Protein AF-A0A4Y1R4L5-F1 (afdb_monomer)

Sequence (69 aa):
MTLLLGELNKSVRNRAKPEGSIIEAWVQYEALTFCGMYLKDMDTTFNRPQRNNDGGVRNAKLSVFAQSA

pLDDT: mean 78.03, std 10.8, range [56.84, 93.62]

InterPro domains:
  IPR025452 Domain of unknown function DUF4218 [PF13960] (5-52)

Structure (mmCIF, N/CA/C/O backbone):
data_AF-A0A4Y1R4L5-F1
#
_entry.id   AF-A0A4Y1R4L5-F1
#
loop_
_atom_site.group_PDB
_atom_site.id
_atom_site.type_symbol
_atom_site.label_atom_id
_atom_site.label_alt_id
_atom_site.label_comp_id
_atom_site.label_asym_id
_atom_site.label_entity_id
_atom_site.label_seq_id
_atom_site.pdbx_PDB_ins_code
_atom_site.Cartn_x
_atom_site.Cartn_y
_atom_site.Cartn_z
_atom_site.occupancy
_atom_site.B_iso_or_equiv
_atom_site.auth_seq_id
_atom_site.auth_comp_id
_atom_site.auth_asym_id
_atom_site.auth_atom_id
_atom_site.pdbx_PDB_model_num
ATOM 1 N N . MET A 1 1 ? 11.832 1.394 12.350 1.00 56.84 1 MET A N 1
ATOM 2 C CA . MET A 1 1 ? 10.540 0.749 12.685 1.00 56.84 1 MET A CA 1
ATOM 3 C C . MET A 1 1 ? 9.437 1.766 12.988 1.00 56.84 1 MET A C 1
ATOM 5 O O . MET A 1 1 ? 8.353 1.632 12.442 1.00 56.84 1 MET A O 1
ATOM 9 N N . THR A 1 2 ? 9.705 2.823 13.764 1.00 65.00 2 THR A N 1
ATOM 10 C CA . THR A 1 2 ? 8.722 3.879 14.101 1.00 65.00 2 THR A CA 1
ATOM 11 C C . THR A 1 2 ? 8.224 4.703 12.905 1.00 65.00 2 THR A C 1
ATOM 13 O O . THR A 1 2 ? 7.040 5.015 12.844 1.00 65.00 2 THR A O 1
ATOM 16 N N . LEU A 1 3 ? 9.085 5.004 11.923 1.00 73.50 3 LEU A N 1
ATOM 17 C CA . LEU A 1 3 ? 8.699 5.765 10.720 1.00 73.50 3 LEU A CA 1
ATOM 18 C C . LEU A 1 3 ? 7.695 5.011 9.827 1.00 73.50 3 LEU A C 1
ATOM 20 O O . LEU A 1 3 ? 6.731 5.604 9.359 1.00 73.50 3 LEU A O 1
ATOM 24 N N . LEU A 1 4 ? 7.878 3.696 9.648 1.00 81.56 4 LEU A N 1
ATOM 25 C CA . LEU A 1 4 ? 6.994 2.860 8.824 1.00 81.56 4 LEU A CA 1
ATOM 26 C C . LEU A 1 4 ? 5.586 2.774 9.428 1.00 81.56 4 LEU A C 1
ATOM 28 O O . LEU A 1 4 ? 4.595 2.932 8.726 1.00 81.56 4 LEU A O 1
ATOM 32 N N . LEU A 1 5 ? 5.500 2.578 10.747 1.00 82.94 5 LEU A N 1
ATOM 33 C CA . LEU A 1 5 ? 4.220 2.534 11.453 1.00 82.94 5 LEU A CA 1
ATOM 34 C C . LEU A 1 5 ? 3.465 3.868 11.347 1.00 82.94 5 LEU A C 1
ATOM 36 O O . LEU A 1 5 ? 2.247 3.878 11.193 1.00 82.94 5 LEU A O 1
ATOM 40 N N . GLY A 1 6 ? 4.187 4.992 11.390 1.00 84.88 6 GLY A N 1
ATOM 41 C CA . GLY A 1 6 ? 3.617 6.320 11.171 1.00 84.88 6 GLY A CA 1
ATOM 42 C C . GLY A 1 6 ? 2.970 6.471 9.792 1.00 84.88 6 GLY A C 1
ATOM 43 O O . GLY A 1 6 ? 1.878 7.027 9.699 1.00 84.88 6 GLY A O 1
ATOM 44 N N . GLU A 1 7 ? 3.592 5.936 8.740 1.00 84.75 7 GLU A N 1
ATOM 45 C CA . GLU A 1 7 ? 3.021 5.953 7.386 1.00 84.75 7 GLU A CA 1
ATOM 46 C C . GLU A 1 7 ? 1.835 4.994 7.227 1.00 84.75 7 GLU A C 1
ATOM 48 O O . GLU A 1 7 ? 0.810 5.373 6.662 1.00 84.75 7 GLU A O 1
ATOM 53 N N . LEU A 1 8 ? 1.913 3.789 7.795 1.00 86.25 8 LEU A N 1
ATOM 54 C CA . LEU A 1 8 ? 0.805 2.821 7.777 1.00 86.25 8 LEU A CA 1
ATOM 55 C C . LEU A 1 8 ? -0.416 3.315 8.563 1.00 86.25 8 LEU A C 1
ATOM 57 O O . LEU A 1 8 ? -1.553 3.031 8.205 1.00 86.25 8 LEU A O 1
ATOM 61 N N . ASN A 1 9 ? -0.218 4.119 9.607 1.00 84.94 9 ASN A N 1
ATOM 62 C CA . ASN A 1 9 ? -1.335 4.743 10.313 1.00 84.94 9 ASN A CA 1
ATOM 63 C C . ASN A 1 9 ? -2.119 5.723 9.425 1.00 84.94 9 ASN A C 1
ATOM 65 O O . ASN A 1 9 ? -3.327 5.875 9.606 1.00 84.94 9 ASN A O 1
ATOM 69 N N . LYS A 1 10 ? -1.474 6.362 8.438 1.00 85.56 10 LYS A N 1
ATOM 70 C CA . LYS A 1 10 ? -2.155 7.270 7.498 1.00 85.56 10 LYS A CA 1
ATOM 71 C C . LYS A 1 10 ? -3.032 6.523 6.491 1.00 85.56 10 LY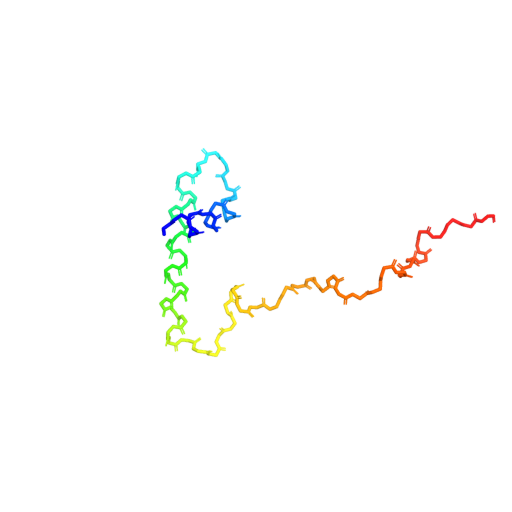S A C 1
ATOM 73 O O . LYS A 1 10 ? -3.960 7.120 5.948 1.00 85.56 10 LYS A O 1
ATOM 78 N N . SER A 1 11 ? -2.768 5.240 6.243 1.00 81.69 11 SER A N 1
ATOM 79 C CA . SER A 1 11 ? -3.575 4.410 5.341 1.00 81.69 11 SER A CA 1
ATOM 80 C C . SER A 1 11 ? -4.766 3.731 6.029 1.00 81.69 11 SER A C 1
ATOM 82 O O . SER A 1 11 ? -5.612 3.160 5.336 1.00 81.69 11 SER A O 1
ATOM 84 N N . VAL A 1 12 ? -4.909 3.850 7.356 1.00 87.44 12 VAL A N 1
ATOM 85 C CA . VAL A 1 12 ? -6.068 3.344 8.111 1.00 87.44 12 VAL A CA 1
ATOM 86 C C . VAL A 1 12 ? -7.329 4.130 7.749 1.00 87.44 12 VAL A C 1
ATOM 88 O O . VAL A 1 12 ? -7.574 5.233 8.241 1.00 87.44 12 VAL A O 1
ATOM 91 N N . ARG A 1 13 ? -8.177 3.535 6.903 1.00 82.31 13 ARG A N 1
ATOM 92 C CA . ARG A 1 13 ? -9.489 4.105 6.539 1.00 82.31 13 ARG A CA 1
ATOM 93 C C . ARG A 1 13 ? -10.613 3.622 7.452 1.00 82.31 13 ARG A C 1
ATOM 95 O O . ARG A 1 13 ? -11.573 4.354 7.675 1.00 82.31 13 ARG A O 1
ATOM 102 N N . ASN A 1 14 ? -10.488 2.414 8.008 1.00 85.25 14 ASN A N 1
ATOM 103 C CA . ASN A 1 14 ? -11.472 1.837 8.918 1.00 85.25 14 ASN A CA 1
ATOM 104 C C . ASN A 1 14 ? -11.024 1.966 10.382 1.00 85.25 14 ASN A C 1
ATOM 106 O O . ASN A 1 14 ? -10.279 1.141 10.910 1.00 85.25 14 ASN A O 1
ATOM 110 N N . ARG A 1 15 ? -11.543 2.988 11.070 1.00 84.38 15 ARG A N 1
ATOM 111 C CA . ARG A 1 15 ? -11.239 3.233 12.490 1.00 84.38 15 ARG A CA 1
ATOM 112 C C . ARG A 1 15 ? -11.954 2.288 13.459 1.00 84.38 15 ARG A C 1
ATOM 114 O O . ARG A 1 15 ? -11.575 2.249 14.621 1.00 84.38 15 ARG A O 1
ATOM 121 N N . ALA A 1 16 ? -12.947 1.516 13.007 1.00 91.62 16 ALA A N 1
ATOM 122 C CA . ALA A 1 16 ? -13.606 0.516 13.850 1.00 91.62 16 ALA A CA 1
ATOM 123 C C . ALA A 1 16 ? -12.730 -0.731 14.070 1.00 91.62 16 ALA A C 1
ATOM 125 O O . ALA A 1 16 ? -12.954 -1.477 15.019 1.00 91.62 16 ALA A O 1
ATOM 126 N N . LYS A 1 17 ? -11.740 -0.965 13.192 1.00 89.38 17 LYS A N 1
ATOM 127 C CA . LYS A 1 17 ? -10.765 -2.065 13.282 1.00 89.38 17 LYS A CA 1
ATOM 128 C C . LYS A 1 17 ? -9.364 -1.573 12.883 1.00 89.38 17 LYS A C 1
ATOM 130 O O . LYS A 1 17 ? -8.885 -1.905 11.793 1.00 89.38 17 LYS A O 1
ATOM 135 N N . PRO A 1 18 ? -8.713 -0.758 13.732 1.00 87.75 18 PRO A N 1
ATOM 136 C CA . PRO A 1 18 ? -7.454 -0.102 13.385 1.00 87.75 18 PRO A CA 1
ATOM 137 C C . PRO A 1 18 ? -6.314 -1.104 13.172 1.00 87.75 18 PRO A C 1
ATOM 139 O O . PRO A 1 18 ? -5.614 -1.012 12.172 1.00 87.75 18 PRO A O 1
ATOM 142 N N . GLU A 1 19 ? -6.179 -2.113 14.035 1.00 89.69 19 GLU A N 1
ATOM 143 C CA . GLU A 1 19 ? -5.122 -3.131 13.934 1.00 89.69 19 GLU A CA 1
ATOM 144 C C . GLU A 1 19 ? -5.210 -3.930 12.628 1.00 89.69 19 GLU A C 1
ATOM 146 O O . GLU A 1 19 ? -4.232 -4.031 11.892 1.00 89.69 19 GLU A O 1
ATOM 151 N N . GLY A 1 20 ? -6.406 -4.425 12.290 1.00 91.38 20 GLY A N 1
ATOM 152 C CA . GLY A 1 20 ? -6.635 -5.140 11.031 1.00 91.38 20 GLY A CA 1
ATOM 153 C C . GLY A 1 20 ? -6.350 -4.274 9.802 1.00 91.38 20 GLY A C 1
ATOM 154 O O . GLY A 1 20 ? -5.764 -4.754 8.837 1.00 91.38 20 GLY A O 1
ATOM 155 N N . SER A 1 21 ? -6.688 -2.982 9.865 1.00 90.00 21 SER A N 1
ATOM 156 C CA . SER A 1 21 ? -6.403 -2.035 8.778 1.00 90.00 21 SER A CA 1
ATOM 157 C C . SER A 1 21 ? -4.903 -1.771 8.609 1.00 90.00 21 SER A C 1
ATOM 159 O O . SER A 1 21 ? -4.432 -1.626 7.484 1.00 90.00 21 SER A O 1
ATOM 161 N N . ILE A 1 22 ? -4.141 -1.717 9.708 1.00 91.75 22 ILE A N 1
ATOM 162 C CA . ILE A 1 22 ? -2.679 -1.554 9.669 1.00 91.75 22 ILE A CA 1
ATOM 163 C C . ILE A 1 22 ? -2.023 -2.792 9.051 1.00 91.75 22 ILE A C 1
ATOM 165 O O . ILE A 1 22 ? -1.127 -2.655 8.220 1.00 91.75 22 ILE A O 1
ATOM 169 N N . ILE A 1 23 ? -2.482 -3.992 9.422 1.00 93.19 23 ILE A N 1
ATOM 170 C CA . ILE A 1 23 ? -1.978 -5.251 8.857 1.00 93.19 23 ILE A CA 1
ATOM 171 C C . ILE A 1 23 ? -2.242 -5.298 7.349 1.00 93.19 23 ILE A C 1
ATOM 173 O O . ILE A 1 23 ? -1.331 -5.584 6.577 1.00 93.19 23 ILE A O 1
ATOM 177 N N . GLU A 1 24 ? -3.458 -4.964 6.914 1.00 91.25 24 GLU A N 1
ATOM 178 C CA . GLU A 1 24 ? -3.803 -4.923 5.490 1.00 91.25 24 GLU A CA 1
ATOM 179 C C . GLU A 1 24 ? -2.924 -3.926 4.719 1.00 91.25 24 GLU A C 1
ATOM 181 O O . GLU A 1 24 ? -2.378 -4.258 3.665 1.00 91.25 24 GLU A O 1
ATOM 186 N N . ALA A 1 25 ? -2.727 -2.724 5.268 1.00 90.50 25 ALA A N 1
ATOM 187 C CA . ALA A 1 25 ? -1.850 -1.723 4.673 1.00 90.50 25 ALA A CA 1
ATOM 188 C C . ALA A 1 25 ? -0.396 -2.203 4.555 1.00 90.50 25 ALA A C 1
ATOM 190 O O . ALA A 1 25 ? 0.273 -1.905 3.565 1.00 90.50 25 ALA A O 1
ATOM 191 N N . TRP A 1 26 ? 0.096 -2.946 5.548 1.00 92.12 26 TRP A N 1
ATOM 192 C CA . TRP A 1 26 ? 1.446 -3.498 5.528 1.00 92.12 26 TRP A CA 1
ATOM 193 C C . TRP A 1 26 ? 1.600 -4.581 4.455 1.00 92.12 26 TRP A C 1
ATOM 195 O O . TRP A 1 26 ? 2.547 -4.530 3.673 1.00 92.12 26 TRP A O 1
ATOM 205 N N . VAL A 1 27 ? 0.623 -5.487 4.336 1.00 93.62 27 VAL A N 1
ATOM 206 C CA . VAL A 1 27 ? 0.596 -6.507 3.272 1.00 93.62 27 VAL A CA 1
ATOM 207 C C . VAL A 1 27 ? 0.591 -5.855 1.886 1.00 93.62 27 VAL A C 1
ATOM 209 O O . VAL A 1 27 ? 1.341 -6.267 1.002 1.00 93.62 27 VAL A O 1
ATOM 212 N N . GLN A 1 28 ? -0.207 -4.800 1.690 1.00 90.31 28 GLN A N 1
ATOM 213 C CA . GLN A 1 28 ? -0.212 -4.039 0.435 1.00 90.31 28 GLN A CA 1
ATOM 214 C C . GLN A 1 28 ? 1.143 -3.374 0.158 1.00 90.31 28 GLN A C 1
ATOM 216 O O . GLN A 1 28 ? 1.613 -3.393 -0.980 1.00 90.31 28 GLN A O 1
ATOM 221 N N . TYR A 1 29 ? 1.782 -2.801 1.180 1.00 88.69 29 TYR A N 1
ATOM 222 C CA . TYR A 1 29 ? 3.101 -2.182 1.058 1.00 88.69 29 TYR A CA 1
ATOM 223 C C . TYR A 1 29 ? 4.182 -3.192 0.646 1.00 88.69 29 TYR A C 1
ATOM 225 O O . TYR A 1 29 ? 4.945 -2.917 -0.283 1.00 88.69 29 TYR A O 1
ATOM 233 N N . GLU A 1 30 ? 4.233 -4.365 1.283 1.00 91.31 30 GLU A N 1
ATOM 234 C CA . GLU A 1 30 ? 5.183 -5.421 0.912 1.00 91.31 30 GLU A CA 1
ATOM 235 C C . GLU A 1 30 ? 4.934 -5.934 -0.505 1.00 91.31 30 GLU A C 1
ATOM 237 O O . GLU A 1 30 ? 5.875 -6.023 -1.295 1.00 91.31 30 GLU A O 1
ATOM 242 N N . ALA A 1 31 ? 3.673 -6.197 -0.862 1.00 91.00 31 ALA A N 1
ATOM 243 C CA . ALA A 1 31 ? 3.313 -6.650 -2.200 1.00 91.00 31 ALA A CA 1
ATOM 244 C C . ALA A 1 31 ? 3.727 -5.632 -3.273 1.00 91.00 31 ALA A C 1
ATOM 246 O O . ALA A 1 31 ? 4.305 -6.011 -4.287 1.00 91.00 31 ALA A O 1
ATOM 247 N N . LEU A 1 32 ? 3.490 -4.335 -3.047 1.00 85.25 32 LEU A N 1
ATOM 248 C CA . LEU A 1 32 ? 3.899 -3.275 -3.974 1.00 85.25 32 LEU A CA 1
ATOM 249 C C . LEU A 1 32 ? 5.421 -3.128 -4.059 1.00 85.25 32 LEU A C 1
ATOM 251 O O . LEU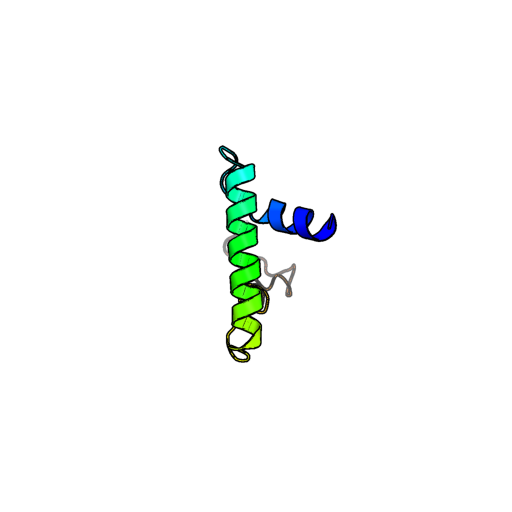 A 1 32 ? 5.946 -2.910 -5.149 1.00 85.25 32 LEU A O 1
ATOM 255 N N . THR A 1 33 ? 6.125 -3.274 -2.937 1.00 86.19 33 THR A N 1
ATOM 256 C CA . THR A 1 33 ? 7.593 -3.244 -2.899 1.00 86.19 33 THR A CA 1
ATOM 257 C C . THR A 1 33 ? 8.175 -4.408 -3.698 1.00 86.19 33 THR A C 1
ATOM 259 O O . THR A 1 33 ? 9.038 -4.201 -4.550 1.00 86.19 33 THR A O 1
ATOM 262 N N . PHE A 1 34 ? 7.653 -5.617 -3.483 1.00 88.69 34 PHE A N 1
ATOM 263 C CA . PHE A 1 34 ? 8.028 -6.813 -4.232 1.00 88.69 34 PHE A CA 1
ATOM 264 C C . PHE A 1 34 ? 7.735 -6.653 -5.728 1.00 88.69 34 PHE A C 1
ATOM 266 O O . PHE A 1 34 ? 8.619 -6.837 -6.562 1.00 88.69 34 PHE A O 1
ATOM 273 N N . CYS A 1 35 ? 6.517 -6.236 -6.073 1.00 87.00 35 CYS A N 1
ATOM 274 C CA . CYS A 1 35 ? 6.117 -5.956 -7.448 1.00 87.00 35 CYS A CA 1
ATOM 275 C C . CYS A 1 35 ? 7.046 -4.932 -8.114 1.00 87.00 35 CYS A C 1
ATOM 277 O O . CYS A 1 35 ? 7.475 -5.156 -9.242 1.00 87.00 35 CYS A O 1
ATOM 279 N N . GLY A 1 36 ? 7.423 -3.857 -7.418 1.00 82.62 36 GLY A N 1
ATOM 280 C CA . GLY A 1 36 ? 8.321 -2.820 -7.936 1.00 82.62 36 GLY A CA 1
ATOM 281 C C . GLY A 1 36 ? 9.730 -3.316 -8.285 1.00 82.62 36 GLY A C 1
ATOM 282 O O . GLY A 1 36 ? 10.373 -2.740 -9.160 1.00 82.62 36 GLY A O 1
ATOM 283 N N . MET A 1 37 ? 10.202 -4.413 -7.679 1.00 85.88 37 MET A N 1
ATOM 284 C CA . MET A 1 37 ? 11.487 -5.026 -8.052 1.00 85.88 37 MET A CA 1
ATOM 285 C C . MET A 1 37 ? 11.471 -5.599 -9.476 1.00 85.88 37 MET A C 1
ATOM 287 O O . MET A 1 37 ? 12.514 -5.642 -10.130 1.00 85.88 37 MET A O 1
ATOM 291 N N . TYR A 1 38 ? 10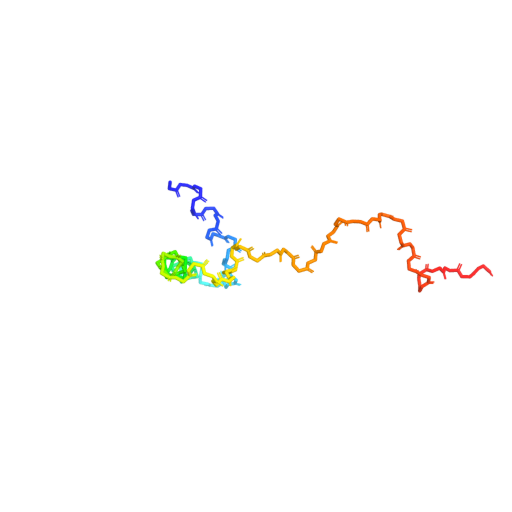.297 -6.016 -9.957 1.00 86.69 38 TYR A N 1
ATOM 292 C CA . TYR A 1 38 ? 10.127 -6.703 -11.240 1.00 86.69 38 TYR A CA 1
ATOM 293 C C . TYR A 1 38 ? 9.328 -5.888 -12.269 1.00 86.69 38 TYR A C 1
ATOM 295 O O . TYR A 1 38 ? 9.507 -6.072 -13.469 1.00 86.69 38 TYR A O 1
ATOM 303 N N . LEU A 1 39 ? 8.484 -4.959 -11.821 1.00 83.69 39 LEU A N 1
ATOM 304 C CA . LEU A 1 39 ? 7.604 -4.122 -12.639 1.00 83.69 39 LEU A CA 1
ATOM 305 C C . LEU A 1 39 ? 8.136 -2.682 -12.690 1.00 83.69 39 LEU A C 1
ATOM 307 O O . LEU A 1 39 ? 7.450 -1.741 -12.297 1.00 83.69 39 LEU A O 1
ATOM 311 N N . LYS A 1 40 ? 9.384 -2.519 -13.152 1.00 71.56 40 LYS A N 1
ATOM 312 C CA . LYS A 1 40 ? 10.119 -1.237 -13.143 1.00 71.56 40 LYS A CA 1
ATOM 313 C C . LYS A 1 40 ? 9.420 -0.082 -13.872 1.00 71.56 40 LYS A C 1
ATOM 315 O O . LYS A 1 40 ? 9.637 1.061 -13.491 1.00 71.56 40 LYS A O 1
ATOM 320 N N . ASP A 1 41 ? 8.569 -0.379 -14.852 1.00 73.31 41 ASP A N 1
ATOM 321 C CA . ASP A 1 41 ? 7.869 0.627 -15.667 1.00 73.31 41 ASP A CA 1
ATOM 322 C C . ASP A 1 41 ? 6.390 0.806 -15.273 1.00 73.31 41 ASP A C 1
ATOM 324 O O . ASP A 1 41 ? 5.596 1.375 -16.022 1.00 73.31 41 ASP A O 1
ATOM 328 N N . MET A 1 42 ? 5.986 0.299 -14.104 1.00 70.06 42 MET A N 1
ATOM 329 C CA . MET A 1 42 ? 4.642 0.502 -13.569 1.00 70.06 42 MET A CA 1
ATOM 330 C C . MET A 1 42 ? 4.616 1.711 -12.632 1.00 70.06 42 MET A C 1
ATOM 332 O O . MET A 1 42 ? 5.309 1.746 -11.613 1.00 70.06 42 MET A O 1
ATOM 336 N N . ASP A 1 43 ? 3.708 2.648 -12.902 1.00 70.25 43 ASP A N 1
ATOM 337 C CA . ASP A 1 43 ? 3.335 3.665 -11.924 1.00 70.25 43 ASP A CA 1
ATOM 338 C C . ASP A 1 43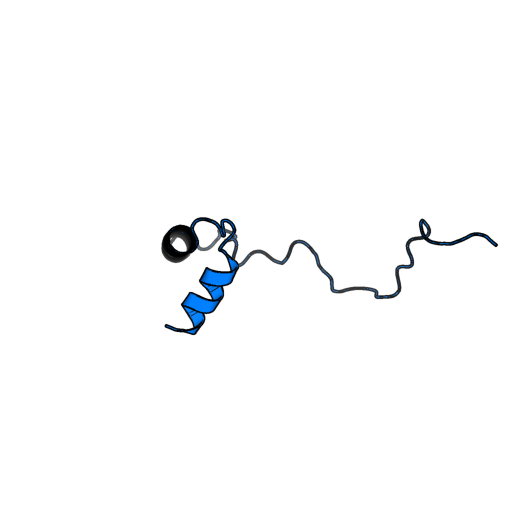 ? 2.659 3.009 -10.714 1.00 70.25 43 ASP A C 1
ATOM 340 O O . ASP A 1 43 ? 1.505 2.577 -10.763 1.00 70.25 43 ASP A O 1
ATOM 344 N N . THR A 1 44 ? 3.379 2.947 -9.597 1.00 71.12 44 THR A N 1
ATOM 345 C CA . THR A 1 44 ? 2.800 2.572 -8.304 1.00 71.12 44 THR A CA 1
ATOM 346 C C . THR A 1 44 ? 2.137 3.784 -7.653 1.00 71.12 44 THR A C 1
ATOM 348 O O . THR A 1 44 ? 2.453 4.936 -7.958 1.00 71.12 44 THR A O 1
ATOM 351 N N . THR A 1 45 ? 1.250 3.546 -6.683 1.00 66.75 45 THR A N 1
ATOM 352 C CA . THR A 1 45 ? 0.640 4.612 -5.866 1.00 66.75 45 THR A CA 1
ATOM 353 C C . THR A 1 45 ? 1.678 5.549 -5.232 1.00 66.75 45 THR A C 1
ATOM 355 O O . THR A 1 45 ? 1.362 6.703 -4.967 1.00 66.75 45 THR A O 1
ATOM 358 N N . PHE A 1 46 ? 2.909 5.075 -5.011 1.00 68.69 46 PHE A N 1
ATOM 359 C CA . PHE A 1 46 ? 3.999 5.853 -4.419 1.00 68.69 46 PHE A CA 1
ATOM 360 C C . PHE A 1 46 ? 4.743 6.737 -5.421 1.00 68.69 46 PHE A C 1
ATOM 362 O O . PHE A 1 46 ? 5.231 7.796 -5.042 1.00 68.69 46 PHE A O 1
ATOM 369 N N . ASN A 1 47 ? 4.847 6.303 -6.680 1.00 70.38 47 ASN A N 1
ATOM 370 C CA . ASN A 1 47 ? 5.595 7.026 -7.711 1.00 70.38 47 ASN A CA 1
ATOM 371 C C . ASN A 1 47 ? 4.700 7.954 -8.547 1.00 70.38 47 ASN A C 1
ATOM 373 O O . ASN A 1 47 ? 5.190 8.834 -9.252 1.00 70.38 47 ASN A O 1
ATOM 377 N N . ARG A 1 48 ? 3.376 7.774 -8.463 1.00 72.19 48 ARG A N 1
ATOM 378 C CA . ARG A 1 48 ? 2.414 8.585 -9.204 1.00 72.19 48 ARG A CA 1
ATOM 379 C C . ARG A 1 48 ? 2.388 10.026 -8.667 1.00 72.19 48 ARG A C 1
ATOM 381 O O . ARG A 1 48 ? 2.139 10.215 -7.474 1.00 72.19 48 ARG A O 1
ATOM 388 N N . PRO A 1 49 ? 2.546 11.053 -9.523 1.00 70.56 49 PRO A N 1
ATOM 389 C CA . PRO A 1 49 ? 2.417 12.441 -9.096 1.00 70.56 49 PRO A CA 1
ATOM 390 C C . PRO A 1 49 ? 1.023 12.709 -8.513 1.00 70.56 49 PRO A C 1
ATOM 392 O O . PRO A 1 49 ? 0.015 12.156 -8.971 1.00 70.56 49 PRO A O 1
ATOM 395 N N . GLN A 1 50 ? 0.967 13.564 -7.487 1.00 70.25 50 GLN A N 1
ATOM 396 C CA . GLN A 1 50 ? -0.283 13.950 -6.838 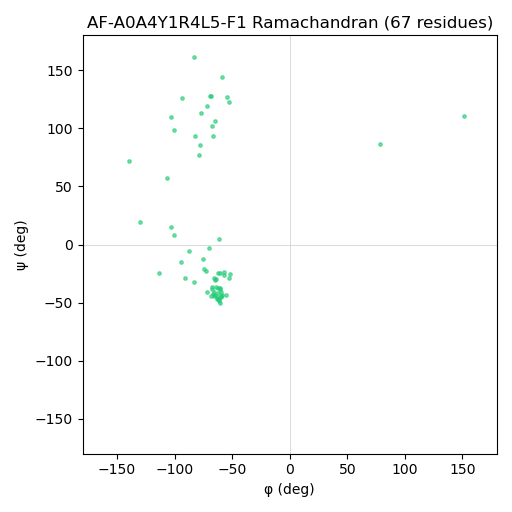1.00 70.25 50 GLN A CA 1
ATOM 397 C C . GLN A 1 50 ? -1.266 14.477 -7.897 1.00 70.25 50 GLN A C 1
ATOM 399 O O . GLN A 1 50 ? -0.932 15.367 -8.675 1.00 70.25 50 GLN A O 1
ATOM 404 N N . ARG A 1 51 ? -2.491 13.925 -7.945 1.00 68.31 51 ARG A N 1
ATOM 405 C CA . ARG A 1 51 ? -3.497 14.306 -8.962 1.00 68.31 51 ARG A CA 1
ATOM 406 C C . ARG A 1 51 ? -3.887 15.783 -8.892 1.00 68.31 51 ARG A C 1
ATOM 408 O O . ARG A 1 51 ? -4.323 16.335 -9.896 1.00 68.31 51 ARG A O 1
ATOM 415 N N . ASN A 1 52 ? -3.722 16.395 -7.723 1.00 71.00 52 ASN A N 1
ATOM 416 C CA . ASN A 1 52 ? -3.946 17.813 -7.511 1.00 71.00 52 ASN A CA 1
ATOM 417 C C . ASN A 1 52 ? -2.583 18.499 -7.448 1.00 71.00 52 ASN A C 1
ATOM 419 O O . ASN A 1 52 ? -1.832 18.296 -6.492 1.00 71.00 52 ASN A O 1
ATOM 423 N N . ASN A 1 53 ? -2.270 19.285 -8.476 1.00 61.31 53 ASN A N 1
ATOM 424 C CA . ASN A 1 53 ? -1.162 20.222 -8.442 1.00 61.31 53 ASN A CA 1
ATOM 425 C C . ASN A 1 53 ? -1.651 21.497 -7.741 1.00 61.31 53 ASN A C 1
ATOM 427 O O . ASN A 1 53 ? -2.209 22.381 -8.385 1.00 61.31 53 ASN A O 1
ATOM 431 N N . ASP A 1 54 ? -1.449 21.598 -6.426 1.00 65.12 54 ASP A N 1
ATOM 432 C CA . ASP A 1 54 ? -1.695 22.849 -5.684 1.00 65.12 54 ASP A CA 1
ATOM 433 C C . ASP A 1 54 ? -0.644 23.931 -6.037 1.00 65.12 54 ASP A C 1
ATOM 435 O O . ASP A 1 54 ? -0.699 25.076 -5.576 1.00 65.12 54 ASP A O 1
ATOM 439 N N . GLY A 1 55 ? 0.338 23.572 -6.872 1.00 67.69 55 GLY A N 1
ATOM 440 C CA . GLY A 1 55 ? 1.342 24.453 -7.440 1.00 67.69 55 GLY A CA 1
ATOM 441 C C . GLY A 1 55 ? 0.800 25.272 -8.608 1.00 67.69 55 GLY A C 1
ATOM 442 O O . GLY A 1 55 ? 1.000 24.913 -9.766 1.00 67.69 55 GLY A O 1
ATOM 443 N N . GLY A 1 56 ? 0.185 26.417 -8.305 1.00 63.22 56 GLY A N 1
ATOM 444 C CA . GLY A 1 56 ? 0.026 27.490 -9.287 1.00 63.22 56 GLY A CA 1
ATOM 445 C C . GLY A 1 56 ? -1.195 28.378 -9.091 1.00 63.22 56 GLY A C 1
ATOM 446 O O . GLY A 1 56 ? -2.308 27.996 -9.416 1.00 63.22 56 GLY A O 1
ATOM 447 N N . VAL A 1 57 ? -0.929 29.626 -8.695 1.00 58.09 57 VAL A N 1
ATOM 448 C CA . VAL A 1 57 ? -1.843 30.783 -8.665 1.00 58.09 57 VAL A CA 1
ATOM 449 C C . VAL A 1 57 ? -2.828 30.824 -7.484 1.00 58.09 57 VAL A C 1
ATOM 451 O O . VAL A 1 57 ? -4.016 30.545 -7.600 1.00 58.09 57 VAL A O 1
ATOM 454 N 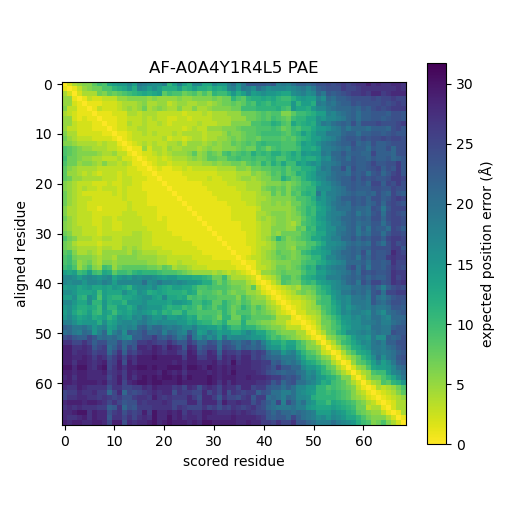N . ARG A 1 58 ? -2.360 31.392 -6.362 1.00 57.25 58 ARG A N 1
ATOM 455 C CA . ARG A 1 58 ? -3.196 31.898 -5.247 1.00 57.25 58 ARG A CA 1
ATOM 456 C C . ARG A 1 58 ? -4.171 33.033 -5.630 1.00 57.25 58 ARG A C 1
ATOM 458 O O . ARG A 1 58 ? -4.845 33.566 -4.762 1.00 57.25 58 ARG A O 1
ATOM 465 N N . ASN A 1 59 ? -4.256 33.399 -6.910 1.00 59.16 59 ASN A N 1
ATOM 466 C CA . ASN A 1 59 ? -5.040 34.526 -7.422 1.00 59.16 59 ASN A CA 1
ATOM 467 C C . ASN A 1 59 ? -5.955 34.166 -8.606 1.00 59.16 59 ASN A C 1
ATOM 469 O O . ASN A 1 59 ? -6.393 35.060 -9.327 1.00 59.16 59 ASN A O 1
ATOM 473 N N . ALA A 1 60 ? -6.277 32.890 -8.835 1.00 62.69 60 ALA A N 1
ATOM 474 C CA . ALA A 1 60 ? -7.366 32.551 -9.747 1.00 62.69 60 ALA A CA 1
ATOM 475 C C . ALA A 1 60 ? -8.690 32.749 -8.995 1.00 62.69 60 ALA A C 1
ATOM 477 O O . ALA A 1 60 ? -9.292 31.800 -8.495 1.00 62.69 60 ALA A O 1
ATOM 478 N N . LYS A 1 61 ? -9.122 34.009 -8.846 1.00 64.12 61 LYS A N 1
ATOM 479 C CA . LYS A 1 61 ? -10.465 34.321 -8.349 1.00 64.12 61 LYS A CA 1
ATOM 480 C C . LYS A 1 61 ? -11.434 33.831 -9.422 1.00 64.12 61 LYS A C 1
ATOM 482 O O . LYS A 1 61 ? -11.650 34.516 -10.417 1.00 64.12 61 LYS A O 1
ATOM 487 N N . LEU A 1 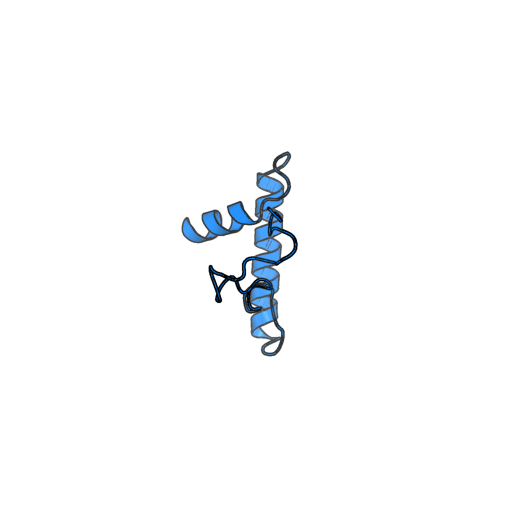62 ? -11.923 32.598 -9.270 1.00 72.19 62 LEU A N 1
ATOM 488 C CA . LEU A 1 62 ? -12.911 32.025 -10.179 1.00 72.19 62 LEU A CA 1
ATOM 489 C C . LEU A 1 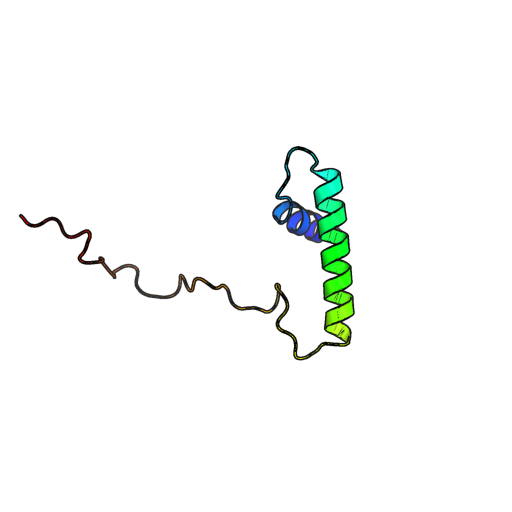62 ? -14.070 33.019 -10.257 1.00 72.19 62 LEU A C 1
ATOM 491 O O . LEU A 1 62 ? -14.629 33.397 -9.227 1.00 72.19 62 LEU A O 1
ATOM 495 N N . SER A 1 63 ? -14.391 33.470 -11.467 1.00 67.12 63 SER A N 1
ATOM 496 C CA . SER A 1 63 ? -15.408 34.500 -11.712 1.00 67.12 63 SER A CA 1
ATOM 497 C C . SER A 1 63 ? -16.778 34.122 -11.148 1.00 67.12 63 SER A C 1
ATOM 499 O O . SER A 1 63 ? -17.548 35.002 -10.787 1.00 67.12 63 SER A O 1
ATOM 501 N N . VAL A 1 64 ? -17.038 32.823 -10.975 1.00 72.25 64 VAL A N 1
ATOM 502 C CA . VAL A 1 64 ? -18.197 32.272 -10.255 1.00 72.25 64 VAL A CA 1
ATOM 503 C C . VAL A 1 64 ? -18.362 32.842 -8.838 1.00 72.25 64 VAL A C 1
ATOM 505 O O . VAL A 1 64 ? -19.485 32.934 -8.357 1.00 72.25 64 VAL A O 1
ATOM 508 N N . PHE A 1 65 ? -17.279 33.255 -8.172 1.00 75.38 65 PHE A N 1
ATOM 509 C CA . PHE A 1 65 ? -17.319 33.863 -6.836 1.00 75.38 65 PHE A CA 1
ATOM 510 C C . PHE A 1 65 ? -17.207 35.396 -6.852 1.00 75.38 65 PHE A C 1
ATOM 512 O O . PHE A 1 65 ? -17.028 36.009 -5.797 1.00 75.38 65 PHE A O 1
ATOM 519 N N . ALA A 1 66 ? -17.261 36.042 -8.020 1.00 71.88 66 ALA A N 1
ATOM 520 C CA . ALA A 1 66 ? -17.328 37.496 -8.085 1.00 71.88 66 ALA A CA 1
ATOM 521 C C . ALA A 1 66 ? -18.756 37.946 -7.743 1.00 71.88 66 ALA A C 1
ATOM 523 O O . ALA A 1 66 ? -19.695 37.670 -8.481 1.00 71.88 66 ALA A O 1
ATOM 524 N N . GLN A 1 67 ? -18.925 38.635 -6.613 1.00 69.69 67 GLN A N 1
ATOM 525 C CA . GLN A 1 67 ? -20.167 39.352 -6.332 1.00 69.69 67 GLN A CA 1
ATOM 526 C C . GLN A 1 67 ? -20.229 40.583 -7.241 1.00 69.69 67 GLN A C 1
ATOM 528 O O . GLN A 1 67 ? -19.349 41.442 -7.173 1.00 69.69 67 GLN A O 1
ATOM 533 N N . SER A 1 68 ? -21.247 40.651 -8.099 1.00 71.75 68 SER A N 1
ATOM 534 C CA . SER A 1 68 ? -21.607 41.890 -8.789 1.00 71.75 68 SER A CA 1
ATOM 535 C C . SER A 1 68 ? -22.153 42.883 -7.766 1.00 71.75 68 SER A C 1
ATOM 537 O O . SER A 1 68 ? -23.038 42.529 -6.987 1.00 71.75 68 SER A O 1
ATOM 539 N N . ALA A 1 69 ? -21.582 44.088 -7.761 1.00 63.91 69 ALA A N 1
ATOM 540 C CA . ALA A 1 69 ? -22.129 45.245 -7.058 1.00 63.91 69 ALA A CA 1
ATOM 541 C C . ALA A 1 69 ? -23.356 45.797 -7.793 1.00 63.91 69 ALA A C 1
ATOM 543 O O . ALA A 1 69 ? -23.381 45.681 -9.043 1.00 63.91 69 ALA A O 1
#

Solvent-accessible surface area (backbone atoms only — not comparable to full-atom values): 4557 Å² total; per-residue (Å²): 114,72,69,60,54,57,55,34,58,72,66,45,81,48,79,92,46,50,69,64,33,35,53,51,45,48,53,52,50,52,51,52,54,58,46,47,76,76,41,78,90,57,82,42,88,85,72,47,76,70,93,71,74,87,82,74,67,102,73,72,74,56,69,91,74,59,80,81,129

Radius of gyration: 19.26 Å; Cα contacts (8 Å, |Δi|>4): 18; chains: 1; bounding box: 34×52×30 Å

Mean predicted aligned error: 13.07 Å

Foldseek 3Di:
DVVLLVVLQVQQPDPVCSPVSSVVSVVVVVVVVVCCVPVVPDDDPVNDPDPDDPPDDPPPPPCVPDDDD

Secondary structure (DSSP, 8-state):
-HHHHHHHHHT---TTSHHHHHHHHHHHHHHHHHHHHH-TTS--TTTSPPSS---S-TT---GGG----

Nearest PDB structures (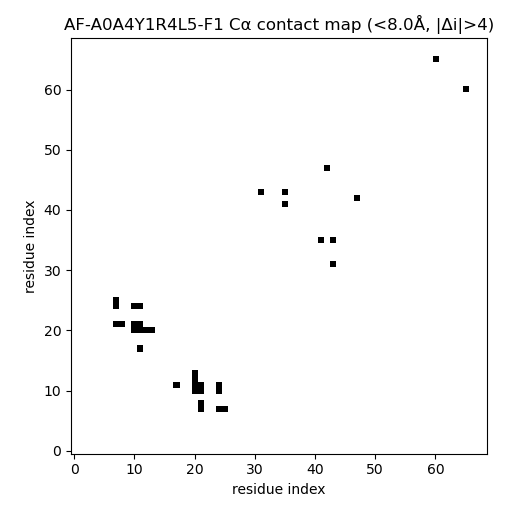foldseek):
  9f1b-assembly1_Bh  TM=3.422E-01  e=6.190E+00  Oryctolagus cuniculus
  9au4-assembly1_Q  TM=2.669E-01  e=5.802E+00  Synechocystis sp. PCC 6803

Organism: Prunus dulcis (NCBI:txid3755)